Protein AF-A0AAD7HEG0-F1 (afdb_monomer_lite)

Foldseek 3Di:
DDPVVLVVVVVVLCVLCLLLQLQQDQDAQPPPRHFFQDKDWDKDWDVVDVVTDMDIDIGGHNDCQDDDSVVVVQVVQVVVCVVPVNDGDDHDDDDPDPTGQGSQAQSQPSDPPPVQSVQWDADPQQSGHTHSDVVSVVVCCVSCVSVSVVRDDDDDDDD

InterPro domains:
  IPR002893 Zinc finger, MYND-type [PF01753] (106-148)
  IPR002893 Zinc finger, MYND-type [PS01360] (106-148)
  IPR002893 Zinc finger, MYND-type [PS50865] (106-148)

Secondary structure (DSSP, 8-state):
--HHHHHHHHHHHHHHHHHHHHTSS--B-TTT-SBP-EEEEEEEEETTSSS-EEEEEEEEES-SSSSHHHHHHHHHHHHHHHHH-PPPP-SPPPPSSSSPPPTTS-TTT---SHHHHHTPEEPTTTS--EESSHHHHHHHHHHHHHHHHH---------

Structure (mmCIF, N/CA/C/O backbone):
data_AF-A0AAD7HEG0-F1
#
_entry.id   AF-A0AAD7HEG0-F1
#
loop_
_atom_site.group_PDB
_atom_site.id
_atom_site.type_symbol
_atom_site.label_atom_id
_atom_site.label_alt_id
_atom_site.label_comp_id
_atom_site.label_asym_id
_atom_site.label_entity_id
_atom_site.label_seq_id
_atom_site.pdbx_PDB_ins_code
_atom_site.Cartn_x
_atom_site.Cartn_y
_atom_site.Cartn_z
_atom_site.occupancy
_atom_site.B_iso_or_equiv
_atom_site.auth_seq_id
_atom_site.auth_comp_id
_atom_site.auth_asym_id
_atom_site.auth_atom_id
_atom_site.pdbx_PDB_model_num
ATOM 1 N N . MET A 1 1 ? 3.408 0.961 -26.550 1.00 80.38 1 MET A N 1
ATOM 2 C CA . MET A 1 1 ? 4.170 1.624 -25.470 1.00 80.38 1 MET A CA 1
ATOM 3 C C . MET A 1 1 ? 5.611 1.154 -25.522 1.00 80.38 1 MET A C 1
ATOM 5 O O . MET A 1 1 ? 5.826 -0.053 -25.606 1.00 80.38 1 MET A O 1
ATOM 9 N N . THR A 1 2 ? 6.569 2.076 -25.473 1.00 93.12 2 THR A N 1
ATOM 10 C CA . THR A 1 2 ? 7.999 1.779 -25.300 1.00 93.12 2 THR A CA 1
ATOM 11 C C . THR A 1 2 ? 8.264 1.143 -23.929 1.00 93.12 2 THR A C 1
ATOM 13 O O . THR A 1 2 ? 7.403 1.180 -23.045 1.00 93.12 2 THR A O 1
ATOM 16 N N . LEU A 1 3 ? 9.449 0.553 -23.732 1.00 91.62 3 LEU A N 1
ATOM 17 C CA . LEU A 1 3 ? 9.835 -0.024 -22.438 1.00 91.62 3 LEU A CA 1
ATOM 18 C C . LEU A 1 3 ? 9.821 1.032 -21.321 1.00 91.62 3 LEU A C 1
ATOM 20 O O . LEU A 1 3 ? 9.282 0.787 -20.247 1.00 91.62 3 LEU A O 1
ATOM 24 N N . GLU A 1 4 ? 10.317 2.232 -21.614 1.00 92.75 4 GLU A N 1
ATOM 25 C CA . GLU A 1 4 ? 10.300 3.370 -20.692 1.00 92.75 4 GLU A CA 1
ATOM 26 C C . GLU A 1 4 ? 8.869 3.798 -20.326 1.00 92.75 4 GLU A C 1
ATOM 28 O O . GLU A 1 4 ? 8.552 4.013 -19.157 1.00 92.75 4 GLU A O 1
ATOM 33 N N . GLN A 1 5 ? 7.966 3.864 -21.311 1.00 93.81 5 GLN A N 1
ATOM 34 C CA . GLN A 1 5 ? 6.555 4.172 -21.063 1.00 93.81 5 GLN A CA 1
ATOM 35 C C . GLN A 1 5 ? 5.892 3.106 -20.184 1.00 93.81 5 GLN A C 1
ATOM 37 O O . GLN A 1 5 ? 5.089 3.444 -19.315 1.00 93.81 5 GLN A O 1
ATOM 42 N N . LYS A 1 6 ? 6.220 1.822 -20.392 1.00 92.88 6 LYS A N 1
ATOM 43 C CA . LYS A 1 6 ? 5.733 0.729 -19.538 1.00 92.88 6 LYS A CA 1
ATOM 44 C C . LYS A 1 6 ? 6.254 0.885 -18.110 1.00 92.88 6 LYS A C 1
ATOM 46 O O . LYS A 1 6 ? 5.457 0.791 -17.185 1.00 92.88 6 LYS A O 1
ATOM 51 N N . GLN A 1 7 ? 7.543 1.173 -17.938 1.00 91.50 7 GLN A N 1
ATOM 52 C CA . GLN A 1 7 ? 8.161 1.367 -16.625 1.00 91.50 7 GLN A CA 1
ATOM 53 C C . GLN A 1 7 ? 7.486 2.507 -15.850 1.00 91.50 7 GLN A C 1
ATOM 55 O O . GLN A 1 7 ? 6.992 2.290 -14.745 1.00 91.50 7 GLN A O 1
ATOM 60 N N . LYS A 1 8 ? 7.345 3.683 -16.475 1.00 93.12 8 LYS A N 1
ATOM 61 C CA . LYS A 1 8 ? 6.655 4.843 -15.884 1.00 93.12 8 LYS A CA 1
ATOM 62 C C . LYS A 1 8 ? 5.208 4.532 -15.508 1.00 93.12 8 LYS A C 1
ATOM 64 O O . LYS A 1 8 ? 4.728 4.939 -14.450 1.00 93.12 8 LYS A O 1
ATOM 69 N N . TRP A 1 9 ? 4.498 3.802 -16.369 1.00 92.56 9 TRP A N 1
ATOM 70 C CA . TRP A 1 9 ? 3.126 3.392 -16.081 1.00 92.56 9 TRP A CA 1
ATOM 71 C C . TRP A 1 9 ? 3.054 2.464 -14.864 1.00 92.56 9 TRP A C 1
ATOM 73 O O . TRP A 1 9 ? 2.210 2.680 -13.994 1.00 92.56 9 TRP A O 1
ATOM 83 N N . VAL A 1 10 ? 3.954 1.478 -14.779 1.00 91.88 10 VAL A N 1
ATOM 84 C CA . VAL A 1 10 ? 4.035 0.531 -13.658 1.00 91.88 10 VAL A CA 1
ATOM 85 C C . VAL A 1 10 ? 4.335 1.253 -12.353 1.00 91.88 10 VAL A C 1
ATOM 87 O O . VAL A 1 10 ? 3.622 1.048 -11.377 1.00 91.88 10 VAL A O 1
ATOM 90 N N . GLU A 1 11 ? 5.338 2.125 -12.333 1.00 90.50 11 GLU A N 1
ATOM 91 C CA . GLU A 1 11 ? 5.696 2.902 -11.144 1.00 90.50 11 GLU A CA 1
ATOM 92 C C . GLU A 1 11 ? 4.514 3.738 -10.649 1.00 90.50 11 GLU A C 1
ATOM 94 O O . GLU A 1 11 ? 4.148 3.669 -9.474 1.00 90.50 11 GLU A O 1
ATOM 99 N N . GLY A 1 12 ? 3.848 4.455 -11.558 1.00 91.88 12 GLY A N 1
ATOM 100 C CA . GLY A 1 12 ? 2.657 5.224 -11.216 1.00 91.88 12 GLY A CA 1
ATOM 101 C C . GLY A 1 12 ? 1.509 4.343 -10.716 1.00 91.88 12 GLY A C 1
ATOM 102 O O . GLY A 1 12 ? 0.816 4.712 -9.769 1.00 91.88 12 GLY A O 1
ATOM 103 N N . PHE A 1 13 ? 1.297 3.176 -11.328 1.00 91.75 13 PHE A N 1
ATOM 104 C CA . PHE A 1 13 ? 0.267 2.232 -10.899 1.00 91.75 13 PHE A CA 1
ATOM 105 C C . PHE A 1 13 ? 0.539 1.706 -9.484 1.00 91.75 13 PHE A C 1
ATOM 107 O O . PHE A 1 13 ? -0.346 1.783 -8.632 1.00 91.75 13 PHE A O 1
ATOM 114 N N . LEU A 1 14 ? 1.768 1.257 -9.205 1.00 91.50 14 LEU A N 1
ATOM 115 C CA . LEU A 1 14 ? 2.181 0.760 -7.889 1.00 91.50 14 LEU A CA 1
ATOM 116 C C . LEU A 1 14 ? 2.029 1.832 -6.802 1.00 91.50 14 LEU A C 1
ATOM 118 O O . LEU A 1 14 ? 1.501 1.546 -5.728 1.00 91.50 14 LEU A O 1
ATOM 122 N N . GLN A 1 15 ? 2.386 3.085 -7.097 1.00 88.81 15 GLN A N 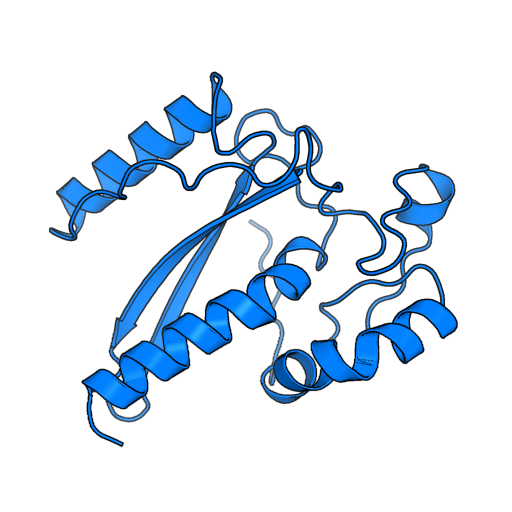1
ATOM 123 C CA . GLN A 1 15 ? 2.154 4.204 -6.179 1.00 88.81 15 GLN A CA 1
ATOM 124 C C . GLN A 1 15 ? 0.662 4.409 -5.873 1.00 88.81 15 GLN A C 1
ATOM 126 O O . GLN A 1 15 ? 0.287 4.595 -4.714 1.00 88.81 15 GLN A O 1
ATOM 131 N N . ARG A 1 16 ? -0.212 4.337 -6.887 1.00 90.38 16 ARG A N 1
ATOM 132 C CA . ARG A 1 16 ? -1.661 4.537 -6.708 1.00 90.38 16 ARG A CA 1
ATOM 133 C C . ARG A 1 16 ? -2.322 3.417 -5.906 1.00 90.38 16 ARG A C 1
ATOM 135 O O . ARG A 1 16 ? -3.165 3.710 -5.055 1.00 90.38 16 ARG A O 1
ATOM 142 N N . ILE A 1 17 ? -1.924 2.161 -6.127 1.00 91.62 17 ILE A N 1
ATOM 143 C CA . ILE A 1 17 ? -2.445 1.014 -5.360 1.00 91.62 17 ILE A CA 1
ATOM 144 C C . ILE A 1 17 ? -1.785 0.862 -3.984 1.00 91.62 17 ILE A C 1
ATOM 146 O O . ILE A 1 17 ? -2.280 0.109 -3.145 1.00 91.62 17 ILE A O 1
ATOM 150 N N . GLY A 1 18 ? -0.691 1.591 -3.732 1.00 91.12 18 GLY A N 1
ATOM 151 C CA . GLY A 1 18 ? 0.069 1.554 -2.484 1.00 91.12 18 GLY A CA 1
ATOM 152 C C . GLY A 1 18 ? -0.808 1.715 -1.246 1.00 91.12 18 GLY A C 1
ATOM 153 O O . GLY A 1 18 ? -0.721 0.946 -0.284 1.00 91.12 18 GLY A O 1
ATOM 154 N N . ARG A 1 19 ? -1.731 2.682 -1.316 1.00 91.88 19 ARG A N 1
ATOM 155 C CA . ARG A 1 19 ? -2.693 2.959 -0.247 1.00 91.88 19 ARG A CA 1
ATOM 156 C C . ARG A 1 19 ? -3.661 1.797 -0.028 1.00 91.88 19 ARG A C 1
ATOM 158 O O . ARG A 1 19 ? -3.949 1.484 1.119 1.00 91.88 19 ARG A O 1
ATOM 165 N N . ASP A 1 20 ? -4.143 1.140 -1.083 1.00 94.56 20 ASP A N 1
ATOM 166 C CA . ASP A 1 20 ? -5.027 -0.021 -0.929 1.00 94.56 20 ASP A CA 1
ATOM 167 C C . ASP A 1 20 ? -4.310 -1.149 -0.191 1.00 94.56 20 ASP A C 1
ATOM 169 O O . ASP A 1 20 ? -4.838 -1.629 0.809 1.00 94.56 20 ASP A O 1
ATOM 173 N N . MET A 1 21 ? -3.088 -1.506 -0.616 1.00 92.62 21 MET A N 1
ATOM 174 C CA . MET A 1 21 ? -2.328 -2.613 -0.015 1.00 92.62 21 MET A CA 1
ATOM 175 C C . MET A 1 21 ? -2.074 -2.415 1.475 1.00 92.62 21 MET A C 1
ATOM 177 O O . MET A 1 21 ? -2.255 -3.355 2.256 1.00 92.62 21 MET A O 1
ATOM 181 N N . LYS A 1 22 ? -1.726 -1.187 1.879 1.00 94.50 22 LYS A N 1
ATOM 182 C CA . LYS A 1 22 ? -1.543 -0.830 3.287 1.00 94.50 22 LYS A CA 1
ATOM 183 C C . LYS A 1 22 ? -2.775 -1.167 4.129 1.00 94.50 22 LYS A C 1
ATOM 185 O O . LYS A 1 22 ? -2.620 -1.593 5.265 1.00 94.50 22 LYS A O 1
ATOM 190 N N . HIS A 1 23 ? -3.981 -1.009 3.586 1.00 95.00 23 HIS A N 1
ATOM 191 C CA . HIS A 1 23 ? -5.238 -1.182 4.320 1.00 95.00 23 HIS A CA 1
ATOM 192 C C . HIS A 1 23 ? -5.926 -2.537 4.074 1.00 95.00 23 HIS A C 1
ATOM 194 O O . HIS A 1 23 ? -7.115 -2.694 4.354 1.00 95.00 23 HIS A O 1
ATOM 200 N N . THR A 1 24 ? -5.202 -3.542 3.566 1.00 92.81 24 THR A N 1
ATOM 201 C CA . THR A 1 24 ? -5.799 -4.849 3.219 1.00 92.81 24 THR A CA 1
ATOM 202 C C . THR A 1 24 ? -6.016 -5.786 4.395 1.00 92.81 24 THR A C 1
ATOM 204 O O . THR A 1 24 ? -6.902 -6.647 4.363 1.00 92.81 24 THR A O 1
ATOM 207 N N . ARG A 1 25 ? -5.209 -5.646 5.447 1.00 91.62 25 ARG A N 1
ATOM 208 C CA . ARG A 1 25 ? -5.199 -6.522 6.623 1.00 91.62 25 ARG A CA 1
ATOM 209 C C . ARG A 1 25 ? -4.771 -5.745 7.860 1.00 91.62 25 ARG A C 1
ATOM 211 O O . ARG A 1 25 ? -4.316 -4.608 7.805 1.00 91.62 25 ARG A O 1
ATOM 218 N N . ASN A 1 26 ? -4.863 -6.420 8.999 1.00 92.00 26 ASN A N 1
ATOM 219 C CA . ASN A 1 26 ? -4.323 -5.957 10.267 1.00 92.00 26 ASN A CA 1
ATOM 220 C C . ASN A 1 26 ? -2.784 -6.082 10.314 1.00 92.00 26 ASN A C 1
ATOM 222 O O . ASN A 1 26 ? -2.243 -6.771 11.181 1.00 92.00 26 ASN A O 1
ATOM 226 N N . TRP A 1 27 ? -2.083 -5.453 9.365 1.00 94.12 27 TRP A N 1
ATOM 227 C CA . TRP A 1 27 ? -0.638 -5.604 9.219 1.00 94.12 27 TRP A CA 1
ATOM 228 C C . TRP A 1 27 ? 0.114 -5.136 10.467 1.00 94.12 27 TRP A C 1
ATOM 230 O O . TRP A 1 27 ? -0.182 -4.100 11.085 1.00 94.12 27 TRP A O 1
ATOM 240 N N . ARG A 1 28 ? 1.099 -5.944 10.852 1.00 95.69 28 ARG A N 1
ATOM 241 C CA . ARG A 1 28 ? 2.041 -5.654 11.928 1.00 95.69 28 ARG A CA 1
ATOM 242 C C . ARG A 1 28 ? 3.373 -5.258 11.334 1.00 95.69 28 ARG A C 1
ATOM 244 O O . ARG A 1 28 ? 3.723 -5.704 10.250 1.00 95.69 28 ARG A O 1
ATOM 251 N N . CYS A 1 29 ? 4.098 -4.433 12.076 1.00 96.88 29 CYS A N 1
ATOM 252 C CA . CYS A 1 29 ? 5.502 -4.207 11.825 1.00 96.88 29 CYS A CA 1
ATOM 253 C C . CYS A 1 29 ? 6.203 -5.562 11.819 1.00 96.88 29 CYS A C 1
ATOM 255 O O . CYS A 1 29 ? 6.083 -6.317 12.788 1.00 96.88 29 CYS A O 1
ATOM 257 N N . GLU A 1 30 ? 6.923 -5.851 10.746 1.00 95.69 30 GLU A N 1
ATOM 258 C CA . GLU A 1 30 ? 7.637 -7.115 10.565 1.00 95.69 30 GLU A CA 1
ATOM 259 C C . GLU A 1 30 ? 8.603 -7.408 11.706 1.00 95.69 30 GLU A C 1
ATOM 261 O O . GLU A 1 30 ? 8.728 -8.559 12.122 1.00 95.69 30 GLU A O 1
ATOM 266 N N . PHE A 1 31 ? 9.187 -6.360 12.283 1.00 96.56 31 PHE A N 1
ATOM 267 C CA . PHE A 1 31 ? 10.179 -6.460 13.345 1.00 96.56 31 PHE A CA 1
ATOM 268 C C . PHE A 1 31 ? 9.526 -6.407 14.732 1.00 96.56 31 PHE A C 1
ATO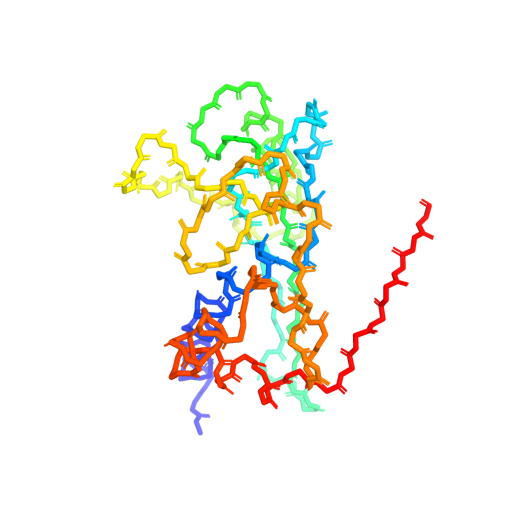M 270 O O . PHE A 1 31 ? 9.465 -7.408 15.440 1.00 96.56 31 PHE A O 1
ATOM 277 N N . CYS A 1 32 ? 8.963 -5.257 15.126 1.00 97.38 32 CYS A N 1
ATOM 278 C CA . CYS A 1 32 ? 8.481 -5.051 16.500 1.00 97.38 32 CYS A CA 1
ATOM 279 C C . CYS A 1 32 ? 7.051 -5.539 16.769 1.00 97.38 32 CYS A C 1
ATOM 281 O O . CYS A 1 32 ? 6.548 -5.367 17.878 1.00 97.38 32 CYS A O 1
ATOM 283 N N . LYS A 1 33 ? 6.356 -6.067 15.755 1.00 96.12 33 LYS A N 1
ATOM 284 C CA . LYS A 1 33 ? 4.988 -6.609 15.840 1.00 96.12 33 LYS A CA 1
ATOM 285 C C . LYS A 1 33 ? 3.899 -5.630 16.314 1.00 96.12 33 LYS A C 1
ATOM 287 O O . LYS A 1 33 ? 2.743 -6.024 16.446 1.00 96.12 33 LYS A O 1
ATOM 292 N N . LYS A 1 34 ? 4.210 -4.342 16.509 1.00 95.44 34 LYS A N 1
ATOM 293 C CA . LYS A 1 34 ? 3.216 -3.264 16.692 1.00 95.44 34 LYS A CA 1
ATOM 294 C C . LYS A 1 34 ? 2.445 -3.026 15.389 1.00 95.44 34 LYS A C 1
ATOM 296 O O . LYS A 1 34 ? 2.817 -3.551 14.347 1.00 95.44 34 LYS A O 1
ATOM 301 N N . HIS A 1 35 ? 1.369 -2.239 15.414 1.00 94.81 35 HIS A N 1
ATOM 302 C CA . HIS A 1 35 ? 0.654 -1.885 14.180 1.00 94.81 35 HIS A CA 1
ATOM 303 C C . HIS A 1 35 ? 1.610 -1.196 13.196 1.00 94.81 35 HIS A C 1
ATOM 305 O O . HIS A 1 35 ? 2.269 -0.221 13.563 1.00 94.81 35 HIS A O 1
ATOM 311 N N . ALA A 1 36 ? 1.682 -1.702 11.964 1.00 96.81 36 ALA A N 1
ATOM 312 C CA . ALA A 1 36 ? 2.425 -1.025 10.910 1.00 96.81 36 ALA A CA 1
ATOM 313 C C . ALA A 1 36 ? 1.716 0.285 10.547 1.00 96.81 36 ALA A C 1
ATOM 315 O O . ALA A 1 36 ? 0.481 0.346 10.537 1.00 96.81 36 ALA A O 1
ATOM 316 N N . ARG A 1 37 ? 2.491 1.322 10.240 1.00 95.50 37 ARG A N 1
ATOM 317 C CA . ARG A 1 37 ? 2.000 2.644 9.819 1.00 95.50 37 ARG A CA 1
ATOM 318 C C . ARG A 1 37 ? 2.465 3.000 8.412 1.00 95.50 37 ARG A C 1
ATOM 320 O O . ARG A 1 37 ? 1.812 3.792 7.736 1.00 95.50 37 ARG A O 1
ATOM 327 N N . GLU A 1 38 ? 3.541 2.385 7.948 1.00 94.06 38 GLU A N 1
ATOM 328 C CA . GLU A 1 38 ? 4.148 2.633 6.647 1.00 94.06 38 GLU A CA 1
ATOM 329 C C . GLU A 1 38 ? 4.340 1.304 5.908 1.00 94.06 38 GLU A C 1
ATOM 331 O O . GLU A 1 38 ? 4.445 0.243 6.529 1.00 94.06 38 GLU A O 1
ATOM 336 N N . THR A 1 39 ? 4.361 1.374 4.579 1.00 93.62 39 THR A N 1
ATOM 337 C CA . THR A 1 39 ? 4.717 0.251 3.708 1.00 93.62 39 THR A CA 1
ATOM 338 C C . THR A 1 39 ? 5.901 0.650 2.845 1.00 93.62 39 THR A C 1
ATOM 340 O O . THR A 1 39 ? 5.823 1.686 2.182 1.00 93.62 39 THR A O 1
ATOM 343 N N . VAL A 1 40 ? 6.948 -0.165 2.806 1.00 91.88 40 VAL A N 1
ATOM 344 C CA . VAL A 1 40 ? 8.097 0.025 1.912 1.00 91.88 40 VAL A CA 1
ATOM 345 C C . VAL A 1 40 ? 8.029 -1.020 0.808 1.00 91.88 40 VAL A C 1
ATOM 347 O O . VAL A 1 40 ? 7.840 -2.200 1.077 1.00 91.88 40 VAL A O 1
ATOM 350 N N . TRP A 1 41 ? 8.104 -0.577 -0.443 1.00 90.31 41 TRP A N 1
ATOM 351 C CA . TRP A 1 41 ? 7.863 -1.423 -1.607 1.00 90.31 41 TRP A CA 1
ATOM 352 C C . TRP A 1 41 ? 9.162 -1.705 -2.340 1.00 90.31 41 TRP A C 1
ATOM 354 O O . TRP A 1 41 ? 9.774 -0.794 -2.893 1.00 90.31 41 TRP A O 1
ATOM 364 N N . MET A 1 42 ? 9.525 -2.978 -2.406 1.00 87.19 42 MET A N 1
ATOM 365 C CA . MET A 1 42 ? 10.637 -3.465 -3.202 1.00 87.19 42 MET A CA 1
ATOM 366 C C . MET A 1 42 ? 10.083 -4.223 -4.406 1.00 87.19 42 MET A C 1
ATOM 368 O O . MET A 1 42 ? 9.475 -5.284 -4.275 1.00 87.19 42 MET A O 1
ATOM 372 N N . ASN A 1 43 ? 10.265 -3.649 -5.594 1.00 86.94 43 ASN A N 1
ATOM 373 C CA . ASN A 1 43 ? 9.687 -4.171 -6.826 1.00 86.94 43 ASN A CA 1
ATOM 374 C C . ASN A 1 43 ? 10.771 -4.769 -7.720 1.00 86.94 43 ASN A C 1
ATOM 376 O O . ASN A 1 43 ? 11.765 -4.114 -8.022 1.00 86.94 43 ASN A O 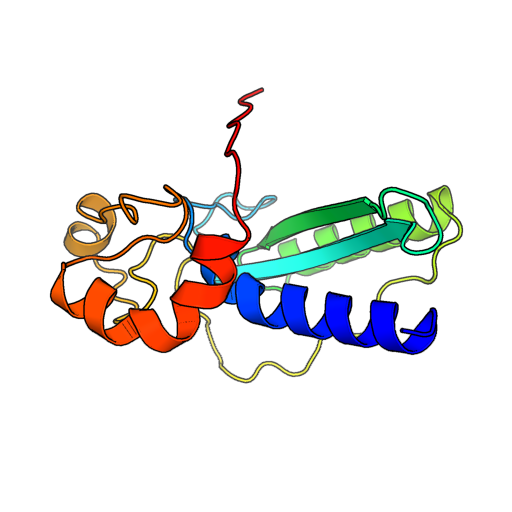1
ATOM 380 N N . SER A 1 44 ? 10.535 -5.980 -8.212 1.00 86.56 44 SER A N 1
ATOM 381 C CA . SER A 1 44 ? 11.285 -6.577 -9.317 1.00 86.56 44 SER A CA 1
ATOM 382 C C . SER A 1 44 ? 10.368 -6.665 -10.525 1.00 86.56 44 SER A C 1
ATOM 384 O O . SER A 1 44 ? 9.219 -7.089 -10.405 1.00 86.56 44 SER A O 1
ATOM 386 N N . SER A 1 45 ? 10.842 -6.255 -11.699 1.00 88.75 45 SER A N 1
ATOM 387 C CA . SER A 1 45 ? 10.003 -6.234 -12.894 1.00 88.75 45 SER A CA 1
ATOM 388 C C . SER A 1 45 ? 10.717 -6.802 -14.113 1.00 88.75 45 SER A C 1
ATOM 390 O O . SER A 1 45 ? 11.908 -6.599 -14.323 1.00 88.75 45 SER A O 1
ATOM 392 N N . TRP A 1 46 ? 9.946 -7.506 -14.933 1.00 92.56 46 TRP A N 1
ATOM 393 C CA . TRP A 1 46 ? 10.342 -8.083 -16.211 1.00 92.56 46 TRP A CA 1
ATOM 394 C C . TRP A 1 46 ? 9.327 -7.648 -17.271 1.00 92.56 46 TRP A C 1
ATOM 396 O O . TRP A 1 46 ? 8.669 -8.451 -17.930 1.00 92.56 46 TRP A O 1
ATOM 406 N N . ILE A 1 47 ? 9.153 -6.332 -17.397 1.00 93.50 47 ILE A N 1
ATOM 407 C CA . ILE A 1 47 ? 8.152 -5.693 -18.273 1.00 93.50 47 ILE A CA 1
ATOM 408 C C . ILE A 1 47 ? 8.454 -5.826 -19.777 1.00 93.50 47 ILE A C 1
ATOM 410 O O . ILE A 1 47 ? 7.619 -5.478 -20.619 1.00 93.50 47 ILE A O 1
ATOM 414 N N . HIS A 1 48 ? 9.643 -6.328 -20.115 1.00 91.62 48 HIS A N 1
ATOM 415 C CA . HIS A 1 48 ? 10.038 -6.704 -21.471 1.00 91.62 48 HIS A CA 1
ATOM 416 C C . HIS A 1 48 ? 9.516 -8.095 -21.878 1.00 91.62 48 HIS A C 1
ATOM 418 O O . HIS A 1 48 ? 9.460 -8.384 -23.069 1.00 91.62 48 HIS A O 1
ATOM 424 N N . LEU A 1 49 ? 9.115 -8.946 -20.923 1.00 94.38 49 LEU A N 1
ATOM 425 C CA . LEU A 1 49 ? 8.574 -10.278 -21.207 1.00 94.38 49 LEU A CA 1
ATOM 426 C C . LEU A 1 49 ? 7.131 -10.223 -21.727 1.00 94.38 49 LEU A C 1
ATOM 428 O O . LEU A 1 49 ? 6.426 -9.223 -21.572 1.00 94.38 49 LEU A O 1
ATOM 432 N N . THR A 1 50 ? 6.682 -11.341 -22.306 1.00 93.44 50 THR A N 1
ATOM 433 C CA . THR A 1 50 ? 5.299 -11.554 -22.754 1.00 93.44 50 THR A CA 1
ATOM 434 C C . THR A 1 50 ? 4.757 -12.861 -22.146 1.00 93.44 50 THR A C 1
ATOM 436 O O . THR A 1 50 ? 5.207 -13.930 -22.551 1.00 93.44 50 THR A O 1
ATOM 439 N N . PRO A 1 51 ? 3.821 -12.814 -21.174 1.00 92.25 51 PRO A N 1
ATOM 440 C CA . PRO A 1 51 ? 3.255 -11.605 -20.574 1.00 92.25 51 PRO A CA 1
ATOM 441 C C . PRO A 1 51 ? 4.268 -10.873 -19.666 1.00 92.25 51 PRO A C 1
ATOM 443 O O . PRO A 1 51 ? 5.131 -11.524 -19.070 1.00 92.25 51 PRO A O 1
ATOM 446 N N . PRO A 1 52 ? 4.165 -9.536 -19.528 1.00 93.06 52 PRO A N 1
ATOM 447 C CA . PRO A 1 52 ? 5.009 -8.771 -18.615 1.00 93.06 52 PRO A CA 1
ATOM 448 C C . PRO A 1 52 ? 4.720 -9.172 -17.167 1.00 93.06 52 PRO A C 1
ATOM 450 O O . PRO A 1 52 ? 3.569 -9.420 -16.802 1.00 93.06 52 PRO A O 1
ATOM 453 N N . LYS A 1 53 ? 5.763 -9.220 -16.335 1.00 93.19 53 LYS A N 1
ATOM 454 C CA . LYS A 1 53 ? 5.658 -9.640 -14.931 1.00 93.19 53 LYS A CA 1
ATOM 455 C C . LYS A 1 53 ? 6.256 -8.605 -13.995 1.00 93.19 53 LYS A C 1
ATOM 457 O O . LYS A 1 53 ? 7.272 -7.992 -14.311 1.00 93.19 53 LYS A O 1
ATOM 462 N N . ILE A 1 54 ? 5.638 -8.452 -12.832 1.00 91.44 54 ILE A N 1
ATOM 463 C CA . ILE A 1 54 ? 6.142 -7.658 -11.712 1.00 91.44 54 ILE A CA 1
ATOM 464 C C . ILE A 1 54 ? 5.939 -8.491 -10.456 1.00 91.44 54 ILE A C 1
ATOM 466 O O . ILE A 1 54 ? 4.898 -9.128 -10.299 1.00 91.44 54 ILE A O 1
ATOM 470 N N . ASN A 1 55 ? 6.930 -8.470 -9.579 1.00 90.94 55 ASN A N 1
ATOM 471 C CA . ASN A 1 55 ? 6.827 -8.980 -8.230 1.00 90.94 55 ASN A CA 1
ATOM 472 C C . ASN A 1 55 ? 7.062 -7.824 -7.253 1.00 90.94 55 ASN A C 1
ATOM 474 O O . ASN A 1 55 ? 8.041 -7.091 -7.393 1.00 90.94 55 ASN A O 1
ATOM 478 N N . SER A 1 56 ? 6.161 -7.659 -6.291 1.00 91.00 56 SER A N 1
ATOM 479 C CA . SER A 1 56 ? 6.211 -6.588 -5.297 1.00 91.00 56 SER A CA 1
ATOM 480 C C . SER A 1 56 ? 6.325 -7.201 -3.911 1.00 91.00 56 SER A C 1
ATOM 482 O O . SER A 1 56 ? 5.371 -7.791 -3.407 1.00 91.00 56 SER A O 1
ATOM 484 N N . TYR A 1 57 ? 7.483 -7.030 -3.283 1.00 89.56 57 TYR A N 1
ATOM 485 C CA . TYR A 1 57 ? 7.677 -7.308 -1.868 1.00 89.56 57 TYR A CA 1
ATOM 486 C C . TYR A 1 57 ? 7.301 -6.054 -1.084 1.00 89.56 57 TYR A C 1
ATOM 488 O O . TYR A 1 57 ? 7.886 -4.988 -1.279 1.00 89.56 57 TYR A O 1
ATOM 496 N N . VAL A 1 58 ? 6.285 -6.162 -0.231 1.00 92.44 58 VAL A N 1
ATOM 497 C CA . VAL A 1 58 ? 5.747 -5.023 0.518 1.00 92.44 58 VAL A CA 1
ATOM 498 C C . VAL A 1 58 ? 6.061 -5.204 1.991 1.00 92.44 58 VAL A C 1
ATOM 500 O O . VAL A 1 58 ? 5.418 -6.004 2.668 1.00 92.44 58 VAL A O 1
ATOM 503 N N . HIS A 1 59 ? 7.018 -4.424 2.481 1.00 94.19 59 HIS A N 1
ATOM 504 C CA . HIS A 1 59 ? 7.413 -4.430 3.876 1.00 94.19 59 HIS A CA 1
ATOM 505 C C . HIS A 1 59 ? 6.468 -3.583 4.723 1.00 94.19 59 HIS A C 1
ATOM 507 O O . HIS A 1 59 ? 6.364 -2.375 4.513 1.00 94.19 59 HIS A O 1
ATOM 513 N N . SER A 1 60 ? 5.793 -4.181 5.701 1.00 95.94 60 SER A N 1
ATOM 514 C CA . SER A 1 60 ? 4.934 -3.463 6.650 1.00 95.94 60 SER A CA 1
ATOM 515 C C . SER A 1 60 ? 5.728 -3.069 7.893 1.00 95.94 60 SER A C 1
ATOM 517 O O . SER A 1 60 ? 6.194 -3.929 8.640 1.00 95.94 60 SER A O 1
ATOM 519 N N . ILE A 1 61 ? 5.863 -1.767 8.166 1.00 96.06 61 ILE A N 1
ATOM 520 C CA . ILE A 1 61 ? 6.757 -1.255 9.216 1.00 96.06 61 ILE A CA 1
ATOM 521 C C . ILE A 1 61 ? 6.101 -0.170 10.082 1.00 96.06 61 ILE A C 1
ATOM 523 O O . ILE A 1 61 ? 5.182 0.538 9.664 1.00 96.06 61 ILE A O 1
ATOM 527 N N . CYS A 1 62 ? 6.527 -0.061 11.345 1.00 95.75 62 CYS A N 1
ATOM 528 C CA . CYS A 1 62 ? 6.003 0.941 12.278 1.00 95.75 62 CYS A CA 1
ATOM 529 C C . CYS A 1 62 ? 6.502 2.365 11.994 1.00 95.75 62 CYS A C 1
ATOM 531 O O . CYS A 1 62 ? 5.756 3.310 12.232 1.00 95.75 62 CYS A O 1
ATOM 533 N N . ASP A 1 63 ? 7.742 2.502 11.522 1.00 94.12 63 ASP A N 1
ATOM 534 C CA . ASP A 1 63 ? 8.361 3.760 11.110 1.00 94.12 63 ASP A CA 1
ATOM 535 C C . ASP A 1 63 ? 9.404 3.441 10.024 1.00 94.12 63 ASP A C 1
ATOM 537 O O . ASP A 1 63 ? 10.296 2.633 10.269 1.00 94.12 63 ASP A O 1
ATOM 541 N N . ALA A 1 64 ? 9.262 4.022 8.831 1.00 92.19 64 ALA A N 1
ATOM 542 C CA . ALA A 1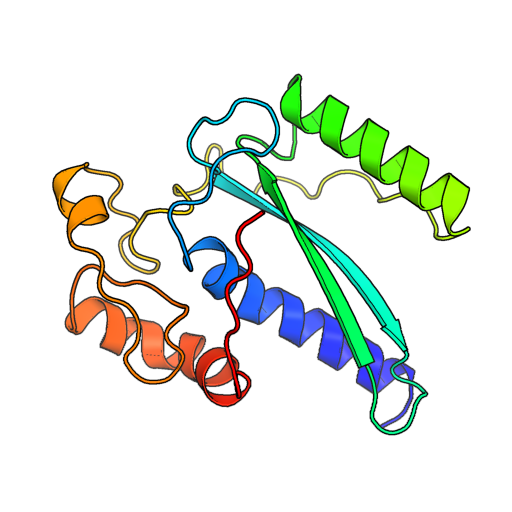 64 ? 10.135 3.784 7.676 1.00 92.19 64 ALA A CA 1
ATOM 543 C C . ALA A 1 64 ? 11.211 4.869 7.478 1.00 92.19 64 ALA A C 1
ATOM 545 O O . ALA A 1 64 ? 11.818 4.942 6.414 1.00 92.19 64 ALA A O 1
ATOM 546 N N . GLY A 1 65 ? 11.422 5.743 8.464 1.00 91.19 65 GLY A N 1
ATOM 547 C CA . GLY A 1 65 ? 12.421 6.811 8.380 1.00 91.19 65 GLY A CA 1
ATOM 548 C C . GLY A 1 65 ? 13.414 6.842 9.535 1.00 91.19 65 GLY A C 1
ATOM 549 O O . GLY A 1 65 ? 14.424 7.531 9.424 1.00 91.19 65 GLY A O 1
ATOM 550 N N . LYS A 1 66 ? 13.142 6.153 10.652 1.00 90.94 66 LYS A N 1
ATOM 551 C CA . LYS A 1 66 ? 14.036 6.134 11.817 1.00 90.94 66 LYS A CA 1
ATOM 552 C C . LYS A 1 66 ? 13.795 4.961 12.765 1.00 90.94 66 LYS A C 1
ATOM 554 O O . LYS A 1 66 ? 12.717 4.368 12.809 1.00 90.94 66 LYS A O 1
ATOM 559 N N . GLY A 1 67 ? 14.789 4.726 13.618 1.00 93.94 67 GLY A N 1
ATOM 560 C CA . GLY A 1 67 ? 14.721 3.783 14.727 1.00 93.94 67 GLY A CA 1
ATOM 561 C C . GLY A 1 67 ? 15.034 2.339 14.327 1.00 93.94 67 GLY A C 1
ATOM 562 O O . GLY A 1 67 ? 15.263 2.041 13.154 1.00 93.94 67 GLY A O 1
ATOM 563 N N . PRO A 1 68 ? 14.986 1.410 15.293 1.00 97.25 68 PRO A N 1
ATOM 564 C CA . PRO A 1 68 ? 15.568 0.077 15.134 1.00 97.25 68 PRO A CA 1
ATOM 565 C C . PRO A 1 68 ? 14.854 -0.792 14.093 1.00 97.25 68 PRO A C 1
ATOM 567 O O . PRO A 1 68 ? 15.455 -1.694 13.520 1.00 97.25 68 PRO A O 1
ATOM 570 N N . CYS A 1 69 ? 13.560 -0.564 13.844 1.00 96.88 69 CYS A N 1
ATOM 571 C CA . CYS A 1 69 ? 12.838 -1.279 12.786 1.00 96.88 69 CYS A CA 1
ATOM 572 C C . CYS A 1 69 ? 13.275 -0.801 11.397 1.00 96.88 69 CYS A C 1
ATOM 574 O O . CYS A 1 69 ? 13.416 -1.612 10.489 1.00 96.88 69 CYS A O 1
ATOM 576 N N . TYR A 1 70 ? 13.483 0.508 11.238 1.00 94.31 70 TYR A N 1
ATOM 577 C CA . TYR A 1 70 ? 13.951 1.085 9.983 1.00 94.31 70 TYR A CA 1
ATOM 578 C C . TYR A 1 70 ? 15.379 0.625 9.678 1.00 94.31 70 TYR A C 1
ATOM 580 O O . TYR A 1 70 ? 15.653 0.185 8.569 1.00 94.31 70 TYR A O 1
ATOM 588 N N . GLU A 1 71 ? 16.268 0.635 10.671 1.00 95.19 71 GLU A N 1
ATOM 589 C CA . GLU A 1 71 ? 17.650 0.157 10.521 1.00 95.19 71 GLU A CA 1
ATOM 590 C C . GLU A 1 71 ? 17.716 -1.323 10.115 1.00 95.19 71 GLU A C 1
ATOM 592 O O . GLU A 1 71 ? 18.476 -1.679 9.216 1.00 95.19 71 GLU A O 1
ATOM 597 N N . GLN A 1 72 ? 16.869 -2.175 10.705 1.00 95.88 72 GLN A N 1
ATOM 598 C CA . GLN A 1 72 ? 16.753 -3.580 10.298 1.00 95.88 72 GLN A CA 1
ATOM 599 C C . GLN A 1 72 ? 16.288 -3.729 8.847 1.00 95.88 72 GLN A C 1
ATOM 601 O O . GLN A 1 72 ? 16.870 -4.517 8.102 1.00 95.88 72 GLN A O 1
ATOM 606 N N . LEU A 1 73 ? 15.284 -2.952 8.426 1.00 94.12 73 LEU A N 1
ATOM 607 C CA . LEU A 1 73 ? 14.835 -2.947 7.034 1.00 94.12 73 LEU A CA 1
ATOM 608 C C . LEU A 1 73 ? 15.967 -2.531 6.087 1.00 94.12 73 LEU A C 1
ATOM 610 O O . LEU A 1 73 ? 16.191 -3.200 5.086 1.00 94.12 73 LEU A O 1
ATOM 614 N N . ARG A 1 74 ? 16.723 -1.479 6.422 1.00 92.31 74 ARG A N 1
ATOM 615 C CA . ARG A 1 74 ? 17.874 -1.034 5.621 1.00 92.31 74 ARG A CA 1
ATOM 616 C C . ARG A 1 74 ? 18.959 -2.101 5.516 1.00 92.31 74 ARG A C 1
ATOM 618 O O . ARG A 1 74 ? 19.542 -2.262 4.447 1.00 92.31 74 ARG A O 1
ATOM 625 N N . GLY A 1 75 ? 19.209 -2.840 6.596 1.00 92.75 75 GLY A N 1
ATOM 626 C CA . GLY A 1 75 ? 20.112 -3.990 6.581 1.00 92.75 75 GLY A CA 1
ATOM 627 C C . GLY A 1 75 ? 19.637 -5.083 5.621 1.00 92.75 75 GLY A C 1
ATOM 628 O O . GLY A 1 75 ? 20.420 -5.557 4.801 1.00 92.75 75 GLY A O 1
ATOM 629 N N . TYR A 1 76 ? 18.347 -5.429 5.669 1.00 91.06 76 TYR A N 1
ATOM 630 C CA . TYR A 1 76 ? 17.744 -6.392 4.745 1.00 91.06 76 TYR A CA 1
ATOM 631 C C . TYR A 1 76 ? 17.820 -5.920 3.284 1.00 91.06 76 TYR A C 1
ATOM 633 O O . TYR A 1 76 ? 18.276 -6.667 2.422 1.00 91.06 76 TYR A O 1
ATOM 641 N N . GLU A 1 77 ? 17.454 -4.667 2.998 1.00 90.12 77 GLU A N 1
ATOM 642 C CA . GLU A 1 77 ? 17.548 -4.080 1.654 1.00 90.12 77 GLU A CA 1
ATOM 643 C C . GLU A 1 77 ? 18.986 -4.113 1.117 1.00 90.12 77 GLU A C 1
ATOM 645 O O . GLU A 1 77 ? 19.202 -4.455 -0.045 1.00 90.12 77 GLU A O 1
ATOM 650 N N . ALA A 1 78 ? 19.980 -3.807 1.958 1.00 90.75 78 ALA A N 1
ATOM 651 C CA . ALA A 1 78 ? 21.391 -3.869 1.582 1.00 90.75 78 ALA A CA 1
ATOM 652 C C . ALA A 1 78 ? 21.847 -5.302 1.263 1.00 90.75 78 ALA A C 1
ATOM 654 O O . ALA A 1 78 ? 22.568 -5.516 0.287 1.00 90.75 78 ALA A O 1
ATOM 655 N N . GLN A 1 79 ? 21.400 -6.292 2.042 1.00 91.50 79 GLN A N 1
ATOM 656 C CA . GLN A 1 79 ? 21.679 -7.703 1.765 1.00 91.50 79 GLN A CA 1
ATOM 657 C C . GLN A 1 79 ? 21.035 -8.161 0.453 1.00 91.50 79 GLN A C 1
ATOM 659 O O . GLN A 1 79 ? 21.692 -8.812 -0.357 1.00 91.50 79 GLN A O 1
ATOM 664 N N . VAL A 1 80 ? 19.776 -7.796 0.203 1.00 88.56 80 VAL A N 1
ATOM 665 C CA . VAL A 1 80 ? 19.094 -8.131 -1.056 1.00 88.56 80 VAL A CA 1
ATOM 666 C C . VAL A 1 80 ? 19.789 -7.476 -2.249 1.00 88.56 80 VAL A C 1
ATOM 668 O O . VAL A 1 80 ? 19.989 -8.135 -3.269 1.00 88.56 80 VAL A O 1
ATOM 671 N N . ALA A 1 81 ? 20.200 -6.212 -2.127 1.00 89.38 81 ALA A N 1
ATOM 672 C CA . ALA A 1 81 ? 20.960 -5.518 -3.164 1.00 89.38 81 ALA A CA 1
ATOM 673 C C . ALA A 1 81 ? 22.268 -6.259 -3.491 1.00 89.38 81 ALA A C 1
ATOM 675 O O . ALA A 1 81 ? 22.541 -6.534 -4.658 1.00 89.38 81 ALA A O 1
ATOM 676 N N . LEU A 1 82 ? 23.018 -6.683 -2.466 1.00 91.12 82 LEU A N 1
ATOM 677 C CA . LEU A 1 82 ? 24.238 -7.476 -2.642 1.00 91.12 82 LEU A CA 1
ATOM 678 C C . LEU A 1 82 ? 23.967 -8.808 -3.362 1.00 91.12 82 LEU A C 1
ATOM 680 O O . LEU A 1 82 ? 24.701 -9.173 -4.274 1.00 91.12 82 LEU A O 1
ATOM 684 N N . MET A 1 83 ? 22.906 -9.518 -2.974 1.00 90.06 83 MET A N 1
ATOM 685 C CA . MET A 1 83 ? 22.567 -10.833 -3.531 1.00 90.06 83 MET A CA 1
ATOM 686 C C . MET A 1 83 ? 22.052 -10.776 -4.973 1.00 90.06 83 MET A C 1
ATOM 688 O O . MET A 1 83 ? 22.227 -11.725 -5.731 1.00 90.06 83 MET A O 1
ATOM 692 N N . THR A 1 84 ? 21.373 -9.692 -5.346 1.00 85.56 84 THR A N 1
ATOM 693 C CA . THR A 1 84 ? 20.700 -9.565 -6.650 1.00 85.56 84 THR A CA 1
ATOM 694 C C . THR A 1 84 ? 21.478 -8.722 -7.657 1.00 85.56 84 THR A C 1
ATOM 696 O O . THR A 1 84 ? 21.160 -8.754 -8.843 1.00 85.56 84 THR A O 1
ATOM 699 N N . GLY A 1 85 ? 22.466 -7.946 -7.202 1.00 85.62 85 GLY A N 1
ATOM 700 C CA . GLY A 1 85 ? 23.159 -6.948 -8.017 1.00 85.62 85 GLY A CA 1
ATOM 701 C C . GLY A 1 85 ? 22.306 -5.716 -8.343 1.00 85.62 85 GLY A C 1
ATOM 702 O O . GLY A 1 85 ? 22.740 -4.860 -9.114 1.00 85.62 85 GLY A O 1
ATOM 703 N N . PHE A 1 86 ? 21.096 -5.604 -7.782 1.00 81.56 86 PHE A N 1
ATOM 704 C CA . PHE A 1 86 ? 20.295 -4.391 -7.902 1.00 81.56 86 PHE A CA 1
ATOM 705 C C . PHE A 1 86 ? 20.909 -3.248 -7.088 1.00 81.56 86 PHE A C 1
ATOM 707 O O . PHE A 1 86 ? 21.540 -3.491 -6.056 1.00 81.56 86 PHE A O 1
ATOM 714 N N . PRO A 1 87 ? 20.721 -1.987 -7.521 1.00 81.81 87 PRO A N 1
ATOM 715 C CA . PRO A 1 87 ? 21.200 -0.851 -6.754 1.00 81.81 87 PRO A CA 1
ATOM 716 C C . PRO A 1 87 ? 20.552 -0.838 -5.361 1.00 81.81 87 PRO A C 1
ATOM 718 O O . PRO A 1 87 ? 19.360 -1.146 -5.237 1.00 81.81 87 PRO A O 1
ATOM 721 N N . PRO A 1 88 ? 21.306 -0.468 -4.310 1.00 82.38 88 PRO A N 1
ATOM 722 C CA . PRO A 1 88 ? 20.740 -0.326 -2.980 1.00 82.38 88 PRO A CA 1
ATOM 723 C C . PRO A 1 88 ? 19.633 0.729 -2.989 1.00 82.38 88 PRO A C 1
ATOM 725 O O . PRO A 1 88 ? 19.676 1.700 -3.751 1.00 82.38 88 PRO A O 1
ATOM 728 N N . ALA A 1 89 ? 18.647 0.552 -2.110 1.00 81.19 89 ALA A N 1
ATOM 729 C CA . ALA A 1 89 ? 17.579 1.524 -1.954 1.00 81.19 89 ALA A CA 1
ATOM 730 C C . ALA A 1 89 ? 18.160 2.911 -1.632 1.00 81.19 89 ALA A C 1
ATOM 732 O O . ALA A 1 89 ? 19.040 3.057 -0.775 1.00 81.19 89 ALA A O 1
ATOM 733 N N . GLY A 1 90 ? 17.637 3.940 -2.302 1.00 79.25 90 GLY A N 1
ATOM 734 C CA . GLY A 1 90 ? 17.986 5.331 -2.026 1.00 79.25 90 GLY A CA 1
ATOM 735 C C . GLY A 1 90 ? 17.636 5.754 -0.591 1.00 79.25 90 GLY A C 1
ATOM 736 O O . GLY A 1 90 ? 17.064 4.967 0.174 1.00 79.25 90 GLY A O 1
ATOM 737 N N . PRO A 1 91 ? 17.980 6.990 -0.192 1.00 79.25 91 PRO A N 1
ATOM 738 C CA . PRO A 1 91 ? 17.564 7.524 1.098 1.00 79.25 91 PRO A CA 1
ATOM 739 C C . PRO A 1 91 ? 16.031 7.511 1.226 1.00 79.25 91 PRO A C 1
ATOM 741 O O . PRO A 1 91 ? 15.325 7.586 0.214 1.00 79.25 91 PRO A O 1
ATOM 744 N N . PRO A 1 92 ? 15.499 7.422 2.457 1.00 79.38 92 PRO A N 1
ATOM 745 C CA . PRO A 1 92 ? 14.064 7.430 2.676 1.00 79.38 92 PRO A CA 1
ATOM 746 C C . PRO A 1 92 ? 13.489 8.749 2.165 1.00 79.38 92 PRO A C 1
ATOM 748 O O . PRO A 1 92 ? 14.071 9.821 2.360 1.00 79.38 92 PRO A O 1
ATOM 751 N N . LEU A 1 93 ? 12.332 8.669 1.512 1.00 74.88 93 LEU A N 1
ATOM 752 C CA . LEU A 1 93 ? 11.630 9.866 1.073 1.00 74.88 93 LEU A CA 1
ATOM 753 C C . LEU A 1 93 ? 11.248 10.726 2.288 1.00 74.88 93 LEU A C 1
ATOM 755 O O . LEU A 1 93 ? 10.908 10.179 3.345 1.00 74.88 93 LEU A O 1
ATOM 759 N N . PRO A 1 94 ? 11.263 12.066 2.151 1.00 79.81 94 PRO A N 1
ATOM 760 C CA . PRO A 1 94 ? 10.809 12.953 3.208 1.00 79.81 94 PRO A CA 1
ATOM 761 C C . PRO A 1 94 ? 9.398 12.577 3.653 1.00 79.81 94 PRO A C 1
ATOM 763 O O . PRO A 1 94 ? 8.488 12.417 2.835 1.00 79.81 94 PRO A O 1
ATOM 766 N N . LYS A 1 95 ? 9.204 12.442 4.965 1.00 82.81 95 LYS A N 1
ATOM 767 C CA . LYS A 1 95 ? 7.874 12.170 5.502 1.00 82.81 95 LYS A CA 1
ATOM 768 C C . LYS A 1 95 ? 6.982 13.386 5.292 1.00 82.81 95 LYS A C 1
ATOM 770 O O . LYS A 1 95 ? 7.344 14.495 5.672 1.00 82.81 95 LYS A O 1
ATOM 775 N N . THR A 1 96 ? 5.783 13.159 4.770 1.00 81.88 96 THR A N 1
ATOM 776 C CA . THR A 1 96 ? 4.757 14.205 4.639 1.00 81.88 96 THR A CA 1
ATOM 777 C C . THR A 1 96 ? 3.977 14.414 5.936 1.00 81.88 96 THR A C 1
ATOM 779 O O . THR A 1 96 ? 3.238 15.384 6.074 1.00 81.88 96 THR A O 1
ATOM 782 N N . GLN A 1 97 ? 4.138 13.513 6.907 1.00 81.12 97 GLN A N 1
ATOM 783 C CA . GLN A 1 97 ? 3.448 13.556 8.188 1.00 81.12 97 GLN A CA 1
ATOM 784 C C . GLN A 1 97 ? 4.279 12.929 9.306 1.00 81.12 97 GLN A C 1
ATOM 786 O O . GLN A 1 97 ? 5.066 12.008 9.091 1.00 81.12 97 GLN A O 1
ATOM 791 N N . LYS A 1 98 ? 4.053 13.404 10.537 1.00 81.06 98 LYS A N 1
ATOM 792 C CA . LYS A 1 98 ? 4.728 12.898 11.743 1.00 81.06 98 LYS A CA 1
ATOM 793 C C . LYS A 1 98 ? 4.431 11.417 12.002 1.00 81.06 98 LYS A C 1
ATOM 795 O O . LYS A 1 98 ? 5.297 10.696 12.485 1.00 81.06 98 LYS A O 1
ATOM 800 N N . SER A 1 99 ? 3.204 10.986 11.716 1.00 86.50 99 SER A N 1
ATOM 801 C CA . SER A 1 99 ? 2.741 9.609 11.893 1.00 86.50 99 SER A CA 1
ATOM 802 C C . SER A 1 99 ? 1.678 9.288 10.853 1.00 86.50 99 SER A C 1
ATOM 804 O O . SER A 1 99 ? 0.731 10.057 10.686 1.00 86.50 99 SER A O 1
ATOM 806 N N . TYR A 1 100 ? 1.833 8.157 10.168 1.00 93.31 100 TYR A N 1
ATOM 807 C CA . TYR A 1 100 ? 0.855 7.639 9.215 1.00 93.31 100 TYR A CA 1
ATOM 808 C C . TYR A 1 100 ? -0.223 6.796 9.905 1.00 93.31 100 TYR A C 1
ATOM 810 O O . TYR A 1 100 ? 0.075 6.165 10.922 1.00 93.31 100 TYR A O 1
ATOM 818 N N . PRO A 1 101 ? -1.457 6.733 9.364 1.00 94.62 101 PRO A N 1
ATOM 819 C CA . PRO A 1 101 ? -2.512 5.881 9.906 1.00 94.62 101 PRO A CA 1
ATOM 820 C C . PRO A 1 101 ? -2.069 4.423 10.032 1.00 94.62 101 PRO A C 1
ATOM 822 O O . PRO A 1 101 ? -1.280 3.946 9.216 1.00 94.62 101 PRO A O 1
ATOM 825 N N . MET A 1 102 ? -2.585 3.694 11.015 1.00 95.31 102 MET A N 1
ATOM 826 C CA . MET A 1 102 ? -2.368 2.258 11.133 1.00 95.31 102 MET A CA 1
ATOM 827 C C . MET A 1 102 ? -2.873 1.544 9.876 1.00 95.31 102 MET A C 1
ATOM 829 O O . MET A 1 102 ? -3.951 1.827 9.369 1.00 95.31 102 MET A O 1
ATOM 833 N N . SER A 1 103 ? -2.136 0.534 9.435 1.00 92.69 103 SER A N 1
ATOM 834 C CA . SER A 1 103 ? -2.510 -0.357 8.323 1.00 92.69 103 SER A CA 1
ATOM 835 C C . SER A 1 103 ? -3.867 -1.049 8.543 1.00 92.69 103 SER A C 1
ATOM 837 O O . SER A 1 103 ? -4.539 -1.473 7.616 1.00 92.69 103 SER A O 1
ATOM 839 N N . ALA A 1 104 ? -4.308 -1.126 9.798 1.00 84.81 104 ALA A N 1
ATOM 840 C CA . ALA A 1 104 ? -5.561 -1.738 10.218 1.00 84.81 104 ALA A CA 1
ATOM 841 C C . ALA A 1 104 ? -6.713 -0.738 10.430 1.00 84.81 104 ALA A C 1
ATOM 843 O O . ALA A 1 104 ? -7.631 -1.056 11.182 1.00 84.81 104 ALA A O 1
ATOM 844 N N . SER A 1 105 ? -6.646 0.479 9.885 1.00 95.06 105 SER A N 1
ATOM 845 C CA . SER A 1 105 ? -7.732 1.468 9.962 1.00 95.06 105 SER A CA 1
ATOM 846 C C . SER A 1 105 ? -8.512 1.563 8.649 1.00 95.06 105 SER A C 1
ATOM 848 O O . SER A 1 105 ? -8.088 1.039 7.617 1.00 95.06 105 SER A O 1
ATOM 850 N N . CYS A 1 106 ? -9.674 2.220 8.689 1.00 96.62 106 CYS A N 1
ATOM 851 C CA . CYS A 1 106 ? -10.423 2.561 7.482 1.00 96.62 106 CYS A CA 1
ATOM 852 C C . CYS A 1 106 ? -9.552 3.428 6.568 1.00 96.62 106 CYS A C 1
ATOM 854 O O . CYS A 1 106 ? -9.018 4.440 7.021 1.00 96.62 106 CYS A O 1
ATOM 856 N N . ILE A 1 107 ? -9.464 3.068 5.286 1.00 96.19 107 ILE A N 1
ATOM 857 C CA . ILE A 1 107 ? -8.640 3.804 4.320 1.00 96.19 107 ILE A CA 1
ATOM 858 C C . ILE A 1 107 ? -9.061 5.272 4.170 1.00 96.19 107 ILE A C 1
ATOM 860 O O . ILE A 1 107 ? -8.222 6.096 3.820 1.00 96.19 107 ILE A O 1
ATOM 864 N N . VAL A 1 108 ? -10.329 5.607 4.439 1.00 96.88 108 VAL A N 1
ATOM 865 C CA . VAL A 1 108 ? -10.884 6.964 4.299 1.00 96.88 108 VAL A CA 1
ATOM 866 C C . VAL A 1 108 ? -10.717 7.770 5.580 1.00 96.88 108 VAL A C 1
ATOM 868 O O . VAL A 1 108 ? -9.908 8.693 5.624 1.00 96.88 108 VAL A O 1
ATOM 871 N N . CYS A 1 109 ? -11.446 7.408 6.638 1.00 95.81 109 CYS A N 1
ATOM 872 C CA . CYS A 1 109 ? -11.507 8.215 7.857 1.00 95.81 109 CYS A CA 1
ATOM 873 C C . CYS A 1 109 ? -10.315 8.001 8.799 1.00 95.81 109 CYS A C 1
ATOM 875 O O . CYS A 1 109 ? -10.162 8.742 9.765 1.00 95.81 109 CYS A O 1
ATOM 877 N N . ASN A 1 110 ? -9.481 6.983 8.553 1.00 95.88 110 ASN A N 1
ATOM 878 C CA . ASN A 1 110 ? -8.308 6.644 9.361 1.00 95.88 110 ASN A CA 1
ATOM 879 C C . ASN A 1 110 ? -8.592 6.413 10.856 1.00 95.88 110 ASN A C 1
ATOM 881 O O . ASN A 1 110 ? -7.659 6.427 11.655 1.00 95.88 110 ASN A O 1
ATOM 885 N N . ASN A 1 111 ? -9.846 6.161 11.249 1.00 95.00 111 ASN A N 1
ATOM 886 C CA . ASN A 1 111 ? -10.209 5.966 12.650 1.00 95.00 111 ASN A CA 1
ATOM 887 C C . ASN A 1 111 ? -9.522 4.711 13.225 1.00 95.00 111 ASN A C 1
ATOM 889 O O . ASN A 1 111 ? -9.848 3.578 12.854 1.00 95.00 111 ASN A O 1
ATOM 893 N N . GLU A 1 112 ? -8.570 4.937 14.136 1.00 94.75 112 GLU A N 1
ATOM 894 C CA . GLU A 1 112 ? -7.747 3.905 14.776 1.00 94.75 112 GLU A CA 1
ATOM 895 C C . GLU A 1 112 ? -8.361 3.334 16.064 1.00 94.75 112 GLU A C 1
ATOM 897 O O . GLU A 1 112 ? -7.780 2.419 16.663 1.00 94.75 112 GLU A O 1
ATOM 902 N N . ALA A 1 113 ? -9.524 3.835 16.497 1.00 94.38 113 ALA A N 1
ATOM 903 C CA . ALA A 1 113 ? -10.222 3.307 17.661 1.00 94.38 113 ALA A CA 1
ATOM 904 C C . ALA A 1 113 ? -10.476 1.805 17.488 1.00 94.38 113 ALA A C 1
ATOM 906 O O . ALA A 1 113 ? -10.820 1.335 16.401 1.00 94.38 113 ALA A O 1
ATOM 907 N N . SER A 1 114 ? -10.303 1.047 18.573 1.00 90.62 114 SER A N 1
ATOM 908 C CA . SER A 1 114 ? -10.447 -0.415 18.565 1.00 90.62 114 SER A CA 1
ATOM 909 C C . SER A 1 114 ? -11.776 -0.854 17.942 1.00 90.62 114 SER A C 1
ATOM 911 O O . SER A 1 114 ? -11.788 -1.748 17.099 1.00 90.62 114 SER A O 1
ATOM 913 N N . GLU A 1 115 ? -12.864 -0.155 18.275 1.00 91.19 115 GLU A N 1
ATOM 914 C CA . GLU A 1 115 ? -14.209 -0.444 17.773 1.00 91.19 115 GLU A CA 1
ATOM 915 C C . GLU A 1 115 ? -14.335 -0.269 16.254 1.00 91.19 115 GLU A C 1
ATOM 917 O O . GLU A 1 115 ? -14.837 -1.144 15.555 1.00 91.19 115 GLU A O 1
ATOM 922 N N . SER A 1 116 ? -13.784 0.819 15.711 1.00 91.31 116 SER A N 1
ATOM 923 C CA . SER A 1 116 ? -13.739 1.050 14.262 1.00 91.31 116 SER A CA 1
ATOM 924 C C . SER A 1 116 ? -12.954 -0.055 13.548 1.00 91.31 116 SER A C 1
ATOM 926 O O . SER A 1 116 ? -13.411 -0.623 12.556 1.00 91.31 116 SER A O 1
ATOM 928 N N . ARG A 1 117 ? -11.777 -0.412 14.078 1.00 91.62 117 ARG A N 1
ATOM 929 C CA . ARG A 1 117 ? -10.868 -1.374 13.435 1.00 91.62 117 ARG A CA 1
ATOM 930 C C . ARG A 1 117 ? -11.381 -2.813 13.457 1.00 91.62 117 ARG A C 1
ATOM 932 O O . ARG A 1 117 ? -11.092 -3.566 12.528 1.00 91.62 117 ARG A O 1
ATOM 939 N N . LYS A 1 118 ? -12.122 -3.201 14.498 1.00 89.31 118 LYS A N 1
ATOM 940 C CA . LYS A 1 118 ? -12.732 -4.536 14.611 1.00 89.31 118 LYS A CA 1
ATOM 941 C C . LYS A 1 118 ? -13.850 -4.761 13.591 1.00 89.31 118 LYS A C 1
ATOM 943 O O . LYS A 1 118 ? -14.039 -5.891 13.161 1.00 89.31 118 LYS A O 1
ATOM 948 N N . ASN A 1 119 ? -14.524 -3.693 13.165 1.00 91.00 119 ASN A N 1
ATOM 949 C CA . ASN A 1 119 ? -15.705 -3.758 12.303 1.00 91.00 119 ASN A CA 1
ATOM 950 C C . ASN A 1 119 ? -15.435 -3.349 10.845 1.00 91.00 119 ASN A C 1
ATOM 952 O O . ASN A 1 119 ? -16.363 -3.030 10.100 1.00 91.00 119 ASN A O 1
ATOM 956 N N . LEU A 1 120 ? -14.169 -3.340 10.414 1.00 95.44 120 LEU A N 1
ATOM 957 C CA . LEU A 1 120 ? -13.838 -3.008 9.032 1.00 95.44 120 LEU A CA 1
ATOM 958 C C . LEU A 1 120 ? -14.331 -4.086 8.062 1.00 95.44 120 LEU A C 1
ATOM 960 O O . LEU A 1 120 ? -13.993 -5.262 8.187 1.00 95.44 120 LEU A O 1
ATOM 964 N N . LYS A 1 121 ? -15.055 -3.652 7.034 1.00 95.69 121 LYS A N 1
ATOM 965 C CA . LYS A 1 121 ? -15.562 -4.483 5.943 1.00 95.69 121 LYS A CA 1
ATOM 966 C C . LYS A 1 121 ? -14.642 -4.379 4.736 1.00 95.69 121 LYS A C 1
ATOM 968 O O . LYS A 1 121 ? -14.150 -3.296 4.418 1.00 95.69 121 LYS A O 1
ATOM 973 N N . GLN A 1 122 ? -14.412 -5.497 4.060 1.00 95.62 122 GLN A N 1
ATOM 974 C CA . GLN A 1 122 ? -13.671 -5.520 2.801 1.00 95.62 122 GLN A CA 1
ATOM 975 C C . GLN A 1 122 ? -14.570 -5.085 1.640 1.00 95.62 122 GLN A C 1
ATOM 977 O O . GLN A 1 122 ? -15.784 -5.287 1.660 1.00 95.62 122 GLN A O 1
ATOM 982 N N . CYS A 1 123 ? -13.965 -4.510 0.605 1.00 96.75 123 CYS A N 1
ATOM 983 C CA . CYS A 1 123 ? -14.634 -4.312 -0.672 1.00 96.75 123 CYS A CA 1
ATOM 984 C C . CYS A 1 123 ? -15.105 -5.669 -1.214 1.00 96.75 123 CYS A C 1
ATOM 986 O O . CYS A 1 123 ? -14.276 -6.527 -1.498 1.00 96.75 123 CYS A O 1
ATOM 988 N N . GLY A 1 124 ? -16.413 -5.845 -1.420 1.00 94.44 124 GLY A N 1
ATOM 989 C CA . GLY A 1 124 ? -16.983 -7.126 -1.862 1.00 94.44 124 GLY A CA 1
ATOM 990 C C . GLY A 1 124 ? -16.573 -7.590 -3.266 1.00 94.44 124 GLY A C 1
ATOM 991 O O . GLY A 1 124 ? -16.948 -8.681 -3.666 1.00 94.44 124 GLY A O 1
ATOM 992 N N . ARG A 1 125 ? -15.833 -6.775 -4.032 1.00 95.12 125 ARG A N 1
ATOM 993 C CA . ARG A 1 125 ? -15.306 -7.162 -5.350 1.00 95.12 125 ARG A CA 1
ATOM 994 C C . ARG A 1 125 ? -13.863 -7.652 -5.295 1.00 95.12 125 ARG A C 1
ATOM 996 O O . ARG A 1 125 ? -13.555 -8.678 -5.879 1.00 95.12 125 ARG A O 1
ATOM 1003 N N . CYS A 1 126 ? -12.964 -6.858 -4.714 1.00 95.38 126 CYS A N 1
ATOM 1004 C CA . CYS A 1 126 ? -11.533 -7.174 -4.716 1.00 95.38 126 CYS A CA 1
ATOM 1005 C C . CYS A 1 126 ? -11.077 -7.860 -3.429 1.00 95.38 126 CYS A C 1
ATOM 1007 O O . CYS A 1 126 ? -9.968 -8.370 -3.398 1.00 95.38 126 CYS A O 1
ATOM 1009 N N . GLU A 1 127 ? -11.883 -7.806 -2.363 1.00 93.44 127 GLU A N 1
ATOM 1010 C CA . GLU A 1 127 ? -11.608 -8.377 -1.036 1.00 93.44 127 GLU A CA 1
ATOM 1011 C C . GLU A 1 127 ? -10.337 -7.846 -0.344 1.00 93.44 127 GLU A C 1
ATOM 1013 O O . GLU A 1 127 ? -9.918 -8.333 0.707 1.00 93.44 127 GLU A O 1
ATOM 1018 N N . LEU A 1 128 ? -9.733 -6.795 -0.899 1.00 93.25 128 LEU A N 1
ATOM 1019 C CA . LEU A 1 128 ? -8.509 -6.184 -0.399 1.00 93.25 128 LEU A CA 1
ATOM 1020 C C . LEU A 1 128 ? -8.834 -5.002 0.512 1.00 93.25 128 LEU A C 1
ATOM 1022 O O . LEU A 1 128 ? -8.717 -5.113 1.729 1.00 93.25 128 LEU A O 1
ATOM 1026 N N . THR A 1 129 ? -9.256 -3.877 -0.059 1.00 95.62 129 THR A N 1
ATOM 1027 C CA . THR A 1 129 ? -9.394 -2.605 0.664 1.00 95.62 129 THR A CA 1
ATOM 1028 C C . THR A 1 129 ? -10.502 -2.645 1.711 1.00 95.62 129 THR A C 1
ATOM 1030 O O . THR A 1 129 ? -11.577 -3.198 1.467 1.00 95.62 129 THR A O 1
ATOM 1033 N N . ARG A 1 130 ? -10.240 -2.043 2.878 1.00 96.81 130 ARG A N 1
ATOM 1034 C CA . ARG A 1 130 ? -11.119 -2.079 4.051 1.00 96.81 130 ARG A CA 1
ATOM 1035 C C . ARG A 1 130 ? -11.706 -0.715 4.420 1.00 96.81 130 ARG A C 1
ATOM 1037 O O . ARG A 1 130 ? -11.002 0.297 4.452 1.00 96.81 130 ARG A O 1
ATOM 1044 N N . TYR A 1 131 ? -12.983 -0.725 4.794 1.00 97.69 131 TYR A N 1
ATOM 1045 C CA . TYR A 1 131 ? -13.788 0.449 5.132 1.00 97.69 131 TYR A CA 1
ATOM 1046 C C . TYR A 1 131 ? -14.574 0.219 6.422 1.00 97.69 131 TYR A C 1
ATOM 1048 O O . TYR A 1 131 ? -15.011 -0.896 6.687 1.00 97.69 131 TYR A O 1
ATOM 1056 N N . CYS A 1 132 ? -14.808 1.265 7.214 1.00 96.94 132 CYS A N 1
ATOM 1057 C CA . CYS A 1 132 ? -15.699 1.164 8.377 1.00 96.94 132 CYS A CA 1
ATOM 1058 C C . CYS A 1 132 ? -17.186 1.198 7.995 1.00 96.94 132 CYS A C 1
ATOM 1060 O O . CYS A 1 132 ? -18.025 0.773 8.783 1.00 96.94 132 CYS A O 1
ATOM 1062 N N . SER A 1 133 ? -17.527 1.703 6.805 1.00 96.50 133 SER A N 1
ATOM 1063 C CA . SER A 1 133 ? -18.912 1.851 6.365 1.00 96.50 133 SER A CA 1
ATOM 1064 C C . SER A 1 133 ? -19.039 1.906 4.837 1.00 96.50 133 SER A C 1
ATOM 1066 O O . SER A 1 133 ? -18.044 2.052 4.119 1.00 96.50 133 SER A O 1
ATOM 1068 N N . VAL A 1 134 ? -20.273 1.790 4.338 1.00 97.25 134 VAL A N 1
ATOM 1069 C CA . VAL A 1 134 ? -20.582 1.882 2.899 1.00 97.25 134 VAL A CA 1
ATOM 1070 C C . VAL A 1 134 ? -20.339 3.300 2.381 1.00 97.25 134 VAL A C 1
ATOM 1072 O O . VAL A 1 134 ? -19.931 3.479 1.237 1.00 97.25 134 VAL A O 1
ATOM 1075 N N . GLU A 1 135 ? -20.528 4.311 3.224 1.00 98.19 135 GLU A N 1
ATOM 1076 C CA . GLU A 1 135 ? -20.275 5.718 2.909 1.00 98.19 135 GLU A CA 1
ATOM 1077 C C . GLU A 1 135 ? -18.786 5.933 2.620 1.00 98.19 135 GLU A C 1
ATOM 1079 O O . GLU A 1 135 ? -18.446 6.439 1.552 1.00 98.19 135 GLU A O 1
ATOM 1084 N N . CYS A 1 136 ? -17.898 5.428 3.490 1.00 98.25 136 CYS A N 1
ATOM 1085 C CA . CYS A 1 136 ? -16.451 5.455 3.245 1.00 98.25 136 CYS A CA 1
ATOM 1086 C C . CYS A 1 136 ? -16.077 4.700 1.957 1.00 98.25 136 CYS A C 1
ATOM 1088 O O . CYS A 1 136 ? -15.224 5.150 1.197 1.00 98.25 136 CYS A O 1
ATOM 1090 N N . GLN A 1 137 ? -16.717 3.563 1.670 1.00 98.19 137 GLN A N 1
ATOM 1091 C CA . GLN A 1 137 ? -16.457 2.837 0.424 1.00 98.19 137 GLN A CA 1
ATOM 1092 C C . GLN A 1 137 ? -16.876 3.640 -0.819 1.00 98.19 137 GLN A C 1
ATOM 1094 O O . GLN A 1 137 ? -16.155 3.655 -1.818 1.00 98.19 137 GLN A O 1
ATOM 1099 N N . ARG A 1 138 ? -18.037 4.306 -0.775 1.00 98.06 138 ARG A N 1
ATOM 1100 C CA . ARG A 1 138 ? -18.546 5.137 -1.878 1.00 98.06 138 ARG A CA 1
ATOM 1101 C C . ARG A 1 138 ? -17.669 6.365 -2.111 1.00 98.06 138 ARG A C 1
ATOM 1103 O O . ARG A 1 138 ? -17.371 6.669 -3.263 1.00 98.06 138 ARG A O 1
ATOM 1110 N N . GLU A 1 139 ? -17.227 7.021 -1.042 1.00 98.25 139 GLU A N 1
ATOM 1111 C CA . GLU A 1 139 ? -16.323 8.175 -1.103 1.00 98.25 139 GLU A CA 1
ATOM 1112 C C . GLU A 1 139 ? -14.989 7.814 -1.775 1.00 98.25 139 GLU A C 1
ATOM 1114 O O . GLU A 1 139 ? -14.514 8.513 -2.671 1.00 98.25 139 GLU A O 1
ATOM 1119 N N . ASP A 1 140 ? -14.414 6.668 -1.409 1.00 98.00 140 ASP A N 1
ATOM 1120 C CA . ASP A 1 140 ? -13.126 6.213 -1.936 1.00 98.00 140 ASP A CA 1
ATOM 1121 C C . ASP A 1 140 ? -13.199 5.680 -3.375 1.00 98.00 140 ASP A C 1
ATOM 1123 O O . ASP A 1 140 ? -12.167 5.483 -4.023 1.00 98.00 140 ASP A O 1
ATOM 1127 N N . TRP A 1 141 ? -14.403 5.437 -3.909 1.00 97.38 141 TRP A N 1
ATOM 1128 C CA . TRP A 1 141 ? -14.590 4.692 -5.154 1.00 97.38 141 TRP A CA 1
ATOM 1129 C C . TRP A 1 141 ? -13.808 5.274 -6.332 1.00 97.38 141 TRP A C 1
ATOM 1131 O O . TRP A 1 141 ? -13.190 4.520 -7.084 1.00 97.38 141 TRP A O 1
ATOM 1141 N N . LYS A 1 142 ? -13.772 6.605 -6.486 1.00 96.44 142 LYS A N 1
ATOM 1142 C CA . LYS A 1 142 ? -13.041 7.258 -7.588 1.00 96.44 142 LYS A CA 1
ATOM 1143 C C . LYS A 1 142 ? -11.560 6.863 -7.606 1.00 96.44 142 LYS A C 1
ATOM 1145 O O . LYS A 1 142 ? -11.008 6.661 -8.685 1.00 96.44 142 LYS A O 1
ATOM 1150 N N . ARG A 1 143 ? -10.946 6.720 -6.428 1.00 95.31 143 ARG A N 1
ATOM 1151 C CA . ARG A 1 143 ? -9.551 6.300 -6.252 1.00 95.31 143 ARG A CA 1
ATOM 1152 C C . ARG A 1 143 ? -9.419 4.776 -6.322 1.00 95.31 143 ARG A C 1
ATOM 1154 O O . ARG A 1 143 ? -8.614 4.265 -7.094 1.00 95.31 143 ARG A O 1
ATOM 1161 N N . HIS A 1 144 ? -10.230 4.047 -5.555 1.00 96.81 144 HIS A N 1
ATOM 1162 C CA . HIS A 1 144 ? -10.147 2.589 -5.429 1.00 96.81 144 HIS A CA 1
ATOM 1163 C C . HIS A 1 144 ? -10.452 1.838 -6.732 1.00 96.81 144 HIS A C 1
ATOM 1165 O O . HIS A 1 144 ? -9.905 0.762 -6.965 1.00 96.81 144 HIS A O 1
ATOM 1171 N N . LYS A 1 145 ? -11.307 2.390 -7.604 1.00 96.25 145 LYS A N 1
ATOM 1172 C CA . LYS A 1 145 ? -11.785 1.737 -8.836 1.00 96.25 145 LYS A CA 1
ATOM 1173 C C . LYS A 1 145 ? -10.662 1.183 -9.714 1.00 96.25 145 LYS A C 1
ATOM 1175 O O . LYS A 1 145 ? -10.859 0.137 -10.329 1.00 96.25 145 LYS A O 1
ATOM 1180 N N . GLU A 1 146 ? -9.518 1.860 -9.792 1.00 94.00 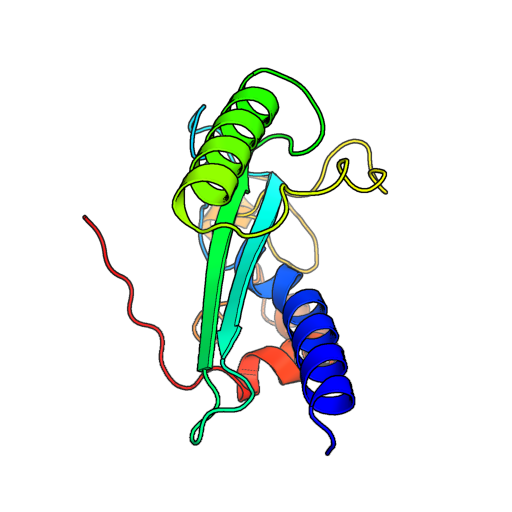146 GLU A N 1
ATOM 1181 C CA . GLU A 1 146 ? -8.364 1.387 -10.564 1.00 94.00 146 GLU A CA 1
ATOM 1182 C C . GLU A 1 146 ? -7.765 0.110 -9.955 1.00 94.00 146 GLU A C 1
ATOM 1184 O O . GLU A 1 146 ? -7.693 -0.913 -10.636 1.00 9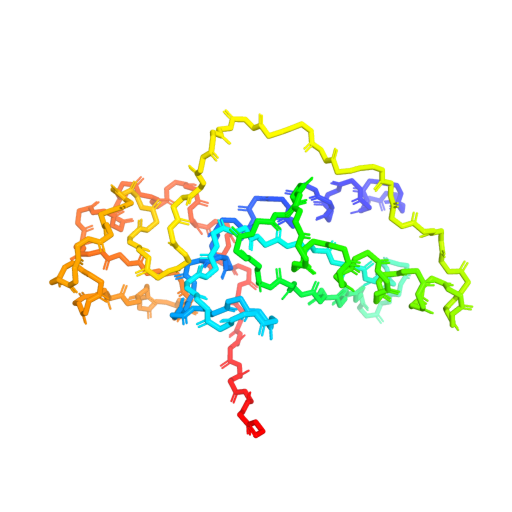4.00 146 GLU A O 1
ATOM 1189 N N . CYS A 1 147 ? -7.435 0.135 -8.658 1.00 94.81 147 CYS A N 1
ATOM 1190 C CA . CYS A 1 147 ? -6.946 -1.034 -7.923 1.00 94.81 147 CYS A CA 1
ATOM 1191 C C . CYS A 1 147 ? -7.957 -2.190 -7.983 1.00 94.81 147 CYS A C 1
ATOM 1193 O O . CYS A 1 147 ? -7.625 -3.305 -8.376 1.00 94.81 147 CYS A O 1
ATOM 1195 N N . CYS A 1 148 ? -9.225 -1.895 -7.686 1.00 96.50 148 CYS A N 1
ATOM 1196 C CA . CYS A 1 148 ? -10.321 -2.861 -7.646 1.00 96.50 148 CYS A CA 1
ATOM 1197 C C . CYS A 1 148 ? -10.493 -3.638 -8.959 1.00 96.50 148 CYS A C 1
ATOM 1199 O O . CYS A 1 148 ? -10.842 -4.816 -8.951 1.00 96.50 148 CYS A O 1
ATOM 1201 N N . LYS A 1 149 ? -10.276 -2.972 -10.100 1.00 95.56 149 LYS A N 1
ATOM 1202 C CA . LYS A 1 149 ? -10.386 -3.586 -11.428 1.00 95.56 149 LYS A CA 1
ATOM 1203 C C . LYS A 1 149 ? -9.150 -4.385 -11.832 1.00 95.56 149 LYS A C 1
ATOM 1205 O O . LYS A 1 149 ? -9.287 -5.291 -12.648 1.00 95.56 149 LYS A O 1
ATOM 1210 N N . ALA A 1 150 ? -7.977 -4.028 -11.316 1.00 93.62 150 ALA A N 1
ATOM 1211 C CA . ALA A 1 150 ? -6.723 -4.701 -11.638 1.00 93.62 150 ALA A CA 1
ATOM 1212 C C . ALA A 1 150 ? -6.571 -6.046 -10.911 1.00 93.62 150 ALA A C 1
ATOM 1214 O O . ALA A 1 150 ? -5.906 -6.951 -11.411 1.00 93.62 150 ALA A O 1
ATOM 1215 N N . VAL A 1 151 ? -7.204 -6.184 -9.746 1.00 93.44 151 VAL A N 1
ATOM 1216 C CA . VAL A 1 151 ? -7.179 -7.405 -8.938 1.00 93.44 151 VAL A CA 1
ATOM 1217 C C . VAL A 1 151 ? -8.073 -8.459 -9.587 1.00 93.44 151 VAL A C 1
ATOM 1219 O O . VAL A 1 151 ? -9.278 -8.255 -9.734 1.00 93.44 151 VAL A O 1
ATOM 1222 N N . LYS A 1 152 ? -7.470 -9.582 -9.985 1.00 92.88 152 LYS A N 1
ATOM 1223 C CA . LYS A 1 152 ? -8.183 -10.744 -10.541 1.00 92.88 152 LYS A CA 1
ATOM 1224 C C . LYS A 1 152 ? -8.411 -11.842 -9.510 1.00 92.88 152 LYS A C 1
ATOM 1226 O O . LYS A 1 152 ? -9.463 -12.462 -9.511 1.00 92.88 152 LYS A O 1
ATOM 1231 N N . GLU A 1 153 ? -7.421 -12.070 -8.657 1.00 91.38 153 GLU A N 1
ATOM 1232 C CA . GLU A 1 153 ? -7.417 -13.124 -7.649 1.00 91.38 153 GLU A CA 1
ATOM 1233 C C . GLU A 1 153 ? -6.622 -12.645 -6.433 1.00 91.38 153 GLU A C 1
ATOM 1235 O O . GLU A 1 153 ? -5.661 -11.880 -6.569 1.00 91.38 153 GLU A O 1
ATOM 1240 N N . VAL A 1 154 ? -7.020 -13.109 -5.248 1.00 88.62 154 VAL A N 1
ATOM 1241 C CA . VAL A 1 154 ? -6.286 -12.906 -4.001 1.00 88.62 154 VAL A CA 1
ATOM 1242 C C . VAL A 1 154 ? -6.114 -14.255 -3.318 1.00 88.62 154 VAL A C 1
ATOM 1244 O O . VAL A 1 154 ? -7.068 -14.823 -2.794 1.00 88.62 154 VAL A O 1
ATOM 1247 N N . LYS A 1 155 ? -4.876 -14.750 -3.278 1.00 90.50 155 LYS A N 1
ATOM 1248 C CA . LYS A 1 155 ? -4.520 -15.950 -2.521 1.00 90.50 155 LYS A CA 1
ATOM 1249 C C . LYS A 1 155 ? -3.754 -15.556 -1.267 1.00 90.50 155 LYS A C 1
ATOM 1251 O O . LYS A 1 155 ? -2.642 -15.040 -1.344 1.00 90.50 155 LYS A O 1
ATOM 1256 N N . TRP A 1 156 ? -4.347 -15.818 -0.109 1.00 87.81 156 TRP A N 1
ATOM 1257 C CA . TRP A 1 156 ? -3.681 -15.628 1.173 1.00 87.81 156 TRP A CA 1
ATOM 1258 C C . TRP A 1 156 ? -2.891 -16.882 1.531 1.00 87.81 156 TRP A C 1
ATOM 1260 O O . TRP A 1 156 ? -3.468 -17.961 1.646 1.00 87.81 156 TRP A O 1
ATOM 1270 N N . VAL A 1 157 ? -1.581 -16.730 1.702 1.00 87.38 157 VAL A N 1
ATOM 1271 C CA . VAL A 1 157 ? -0.691 -17.804 2.146 1.00 87.38 157 VAL A CA 1
ATOM 1272 C C . VAL A 1 157 ? -0.274 -17.494 3.577 1.00 87.38 157 VAL A C 1
ATOM 1274 O O . VAL A 1 157 ? 0.271 -16.424 3.845 1.00 87.38 157 VAL A O 1
ATOM 1277 N N . TRP A 1 158 ? -0.579 -18.415 4.486 1.00 82.31 158 TRP A N 1
ATOM 1278 C CA . TRP A 1 158 ? -0.136 -18.371 5.876 1.00 82.31 158 TRP A CA 1
ATOM 1279 C C . TRP A 1 158 ? 0.915 -19.459 6.033 1.00 82.31 158 TRP A C 1
ATOM 1281 O O . TRP A 1 158 ? 0.620 -20.619 5.748 1.00 82.31 158 TRP A O 1
ATOM 1291 N N . ASN A 1 159 ? 2.116 -19.060 6.436 1.00 52.91 159 ASN A N 1
ATOM 1292 C CA . ASN A 1 159 ? 3.142 -19.980 6.910 1.00 52.91 159 ASN A CA 1
ATOM 1293 C C . ASN A 1 159 ? 3.105 -20.013 8.433 1.00 52.91 159 ASN A C 1
ATOM 1295 O O . ASN A 1 159 ? 2.865 -18.930 9.022 1.00 52.91 159 ASN A O 1
#

Radius of gyration: 16.62 Å; chains: 1; bounding box: 45×34×44 Å

pLDDT: mean 91.85, std 5.63, range [52.91, 98.25]

Sequence (159 aa):
MTLEQKQKWVEGFLQRIGRDMKHTRNWRCEFCKKHARETVWMNSSWIHLTPPKINSYVHSICDAGKGPCYEQLRGYEAQVALMTGFPPAGPPLPKTQKSYPMSASCIVCNNEASESRKNLKQCGRCELTRYCSVECQREDWKRHKECCKAVKEVKWVWN

Organism: NCBI:txid1033252